Protein AF-A0A830CM18-F1 (afdb_monomer_lite)

Organism: NCBI:txid374723

InterPro domains:
  IPR005282 Lysosomal cystine transporter [PTHR13131] (6-107)
  IPR006603 PQ-loop repeat [PF04193] (34-91)
  IPR006603 PQ-loop repeat [SM00679] (46-77)

Sequence (108 aa):
MDTIFISVLNYQDIAAAVCVCIAIPRHSWFWLVSCFNTIQVVMIILKYIPQVVFNFQRKSTSGFSIVNVLPDFLGAVANNFQMLMQSLDQKLWENFYGNLGKSLLATV

Radius of gyration: 17.84 Å; chains: 1; bounding box: 28×33×50 Å

pLDDT: mean 74.55, std 11.62, range [38.53, 89.75]

Structure (mmCIF, N/CA/C/O backbone):
data_AF-A0A830CM18-F1
#
_entry.id   AF-A0A830CM18-F1
#
loop_
_atom_site.group_PDB
_atom_site.id
_atom_site.type_symbol
_atom_site.label_atom_id
_atom_site.label_alt_id
_atom_site.label_comp_id
_atom_site.label_asym_id
_atom_site.label_entity_id
_atom_site.label_seq_id
_atom_site.pdbx_PDB_ins_code
_atom_site.Cartn_x
_atom_site.Cartn_y
_atom_site.Cartn_z
_atom_site.occupancy
_atom_site.B_iso_or_equiv
_atom_site.auth_seq_id
_atom_site.auth_comp_id
_atom_site.auth_asym_id
_atom_site.auth_atom_id
_atom_site.pdbx_PDB_model_num
ATOM 1 N N . MET A 1 1 ? -7.018 -12.269 18.854 1.00 55.41 1 MET A N 1
ATOM 2 C CA . MET A 1 1 ? -6.779 -11.266 17.792 1.00 55.41 1 MET A CA 1
ATOM 3 C C . MET A 1 1 ? -5.312 -11.196 17.412 1.00 55.41 1 MET A C 1
ATOM 5 O O . MET A 1 1 ? -5.043 -11.011 16.236 1.00 55.41 1 MET A O 1
ATOM 9 N N . ASP A 1 2 ? -4.386 -11.459 18.336 1.00 66.19 2 ASP A N 1
ATOM 10 C CA . ASP A 1 2 ? -2.946 -11.430 18.043 1.00 66.19 2 ASP A CA 1
ATOM 11 C C . ASP A 1 2 ? -2.520 -12.442 16.968 1.00 66.19 2 ASP A C 1
ATOM 13 O O . ASP A 1 2 ? -1.812 -12.084 16.039 1.00 66.19 2 ASP A O 1
ATOM 17 N N . THR A 1 3 ? -3.031 -13.676 16.987 1.00 70.56 3 THR A N 1
ATOM 18 C CA . THR A 1 3 ? -2.707 -14.701 15.972 1.00 70.56 3 THR A CA 1
ATOM 19 C C . THR A 1 3 ? -3.275 -14.408 14.581 1.00 70.56 3 THR A C 1
ATOM 21 O O . THR A 1 3 ? -2.606 -14.652 13.576 1.00 70.56 3 THR A O 1
ATOM 24 N N . ILE A 1 4 ? -4.490 -13.859 14.497 1.00 71.50 4 ILE A N 1
ATOM 25 C CA . ILE A 1 4 ? -5.097 -13.445 13.218 1.00 71.50 4 ILE A CA 1
ATOM 26 C C . ILE A 1 4 ? -4.340 -12.239 12.654 1.00 71.50 4 ILE A C 1
ATOM 28 O O . ILE A 1 4 ? -4.030 -12.191 11.472 1.00 71.50 4 ILE A O 1
ATOM 32 N N . PHE A 1 5 ? -3.972 -11.288 13.509 1.00 71.94 5 PHE A N 1
ATOM 33 C CA . PHE A 1 5 ? -3.200 -10.124 13.100 1.00 71.94 5 PHE A CA 1
ATOM 34 C C . PHE A 1 5 ? -1.794 -10.512 12.618 1.00 71.94 5 PHE A C 1
ATOM 36 O O . PHE A 1 5 ? -1.388 -10.105 11.535 1.00 71.94 5 PHE A O 1
ATOM 43 N N . ILE A 1 6 ? -1.088 -11.376 13.354 1.00 75.62 6 ILE A N 1
ATOM 44 C CA . ILE A 1 6 ? 0.235 -11.886 12.962 1.00 75.62 6 ILE A CA 1
ATOM 45 C C . ILE A 1 6 ? 0.165 -12.673 11.644 1.00 75.62 6 ILE A C 1
ATOM 47 O O . ILE A 1 6 ? 1.030 -12.511 10.789 1.00 75.62 6 ILE A O 1
ATOM 51 N N . SER A 1 7 ? -0.866 -13.497 11.437 1.00 76.62 7 SER A N 1
ATOM 52 C CA . SER A 1 7 ? -1.023 -14.245 10.177 1.00 76.62 7 SER A CA 1
ATOM 53 C C . SER A 1 7 ? -1.332 -13.345 8.977 1.00 76.62 7 SER A C 1
ATOM 55 O O . SER A 1 7 ? -0.791 -13.584 7.899 1.00 76.62 7 SER A O 1
ATOM 57 N N . VAL A 1 8 ? -2.124 -12.284 9.157 1.00 78.88 8 VAL A N 1
ATOM 58 C CA . VAL A 1 8 ? -2.370 -11.269 8.117 1.00 78.88 8 VAL A CA 1
ATOM 59 C C . VAL A 1 8 ? -1.093 -10.497 7.774 1.00 78.88 8 VAL A C 1
ATOM 61 O O . VAL A 1 8 ? -0.812 -10.293 6.595 1.00 78.88 8 VAL A O 1
ATOM 64 N N . LEU A 1 9 ? -0.293 -10.115 8.775 1.00 77.12 9 LEU A N 1
ATOM 65 C CA . LEU A 1 9 ? 0.997 -9.453 8.550 1.00 77.12 9 LEU A CA 1
ATOM 66 C C . LEU A 1 9 ? 1.967 -10.353 7.771 1.00 77.12 9 LEU A C 1
ATOM 68 O O . LEU A 1 9 ? 2.501 -9.932 6.751 1.00 77.12 9 LEU A O 1
ATOM 72 N N . ASN A 1 10 ? 2.099 -11.620 8.173 1.00 81.81 10 ASN A N 1
ATOM 73 C CA . ASN A 1 10 ? 2.946 -12.584 7.467 1.00 81.81 10 ASN A CA 1
ATOM 74 C C . ASN A 1 10 ? 2.500 -12.800 6.010 1.00 81.81 10 ASN A C 1
ATOM 76 O O . ASN A 1 10 ? 3.335 -12.932 5.118 1.00 81.81 10 ASN A O 1
ATOM 80 N N . TYR A 1 11 ? 1.188 -12.832 5.748 1.00 84.38 11 TYR A N 1
ATOM 81 C CA . TYR A 1 11 ? 0.664 -12.932 4.382 1.00 84.38 11 TYR A CA 1
ATOM 82 C C . TYR A 1 11 ? 1.051 -11.711 3.535 1.00 84.38 11 TYR A C 1
ATOM 84 O O . TYR A 1 11 ? 1.408 -11.850 2.363 1.00 84.38 11 TYR A O 1
ATOM 92 N N . GLN A 1 12 ? 1.030 -10.522 4.140 1.00 82.25 12 GLN A N 1
ATOM 93 C CA . GLN A 1 12 ? 1.415 -9.277 3.485 1.00 82.25 12 GLN A CA 1
ATOM 94 C C . GLN A 1 12 ? 2.899 -9.258 3.097 1.00 82.25 12 GLN A C 1
ATOM 96 O O . GLN A 1 12 ? 3.232 -8.865 1.977 1.00 82.25 12 GLN A O 1
ATOM 101 N N . ASP A 1 13 ? 3.773 -9.726 3.989 1.00 82.94 13 ASP A N 1
ATOM 102 C CA . ASP A 1 13 ? 5.219 -9.785 3.750 1.00 82.94 13 ASP A CA 1
ATOM 103 C C . ASP A 1 13 ? 5.563 -10.761 2.616 1.00 82.94 13 ASP A C 1
ATOM 105 O O . ASP A 1 13 ? 6.398 -10.470 1.755 1.00 82.94 13 ASP A O 1
ATOM 109 N N . ILE A 1 14 ? 4.855 -11.894 2.550 1.00 86.50 14 ILE A N 1
ATOM 110 C CA . ILE A 1 14 ? 4.981 -12.858 1.450 1.00 86.50 14 ILE A CA 1
ATOM 111 C C . ILE A 1 14 ? 4.507 -12.232 0.131 1.00 86.50 14 ILE A C 1
ATOM 113 O O . ILE A 1 14 ? 5.195 -12.349 -0.884 1.00 86.50 14 ILE A O 1
ATOM 117 N N . ALA A 1 15 ? 3.365 -11.538 0.130 1.00 86.44 15 ALA A N 1
ATOM 118 C CA . ALA A 1 15 ? 2.848 -10.871 -1.065 1.00 86.44 15 ALA A CA 1
ATOM 119 C C . ALA A 1 15 ? 3.822 -9.803 -1.594 1.00 86.44 15 ALA A C 1
ATOM 121 O O . ALA A 1 15 ? 4.095 -9.753 -2.795 1.00 86.44 15 ALA A O 1
ATOM 122 N N . ALA A 1 16 ? 4.409 -9.001 -0.701 1.00 86.19 16 ALA A N 1
ATOM 123 C CA . ALA A 1 16 ? 5.439 -8.027 -1.048 1.00 86.19 16 ALA A CA 1
ATOM 124 C C . ALA A 1 16 ? 6.684 -8.691 -1.666 1.00 86.19 16 ALA A C 1
ATOM 126 O O . ALA A 1 16 ? 7.169 -8.238 -2.706 1.00 86.19 16 ALA A O 1
ATOM 127 N N . ALA A 1 17 ? 7.170 -9.793 -1.084 1.00 89.12 17 ALA A N 1
ATOM 128 C CA . ALA A 1 17 ? 8.312 -10.538 -1.615 1.00 89.12 17 ALA A CA 1
ATOM 129 C C . ALA A 1 17 ? 8.039 -11.087 -3.027 1.00 89.12 17 ALA A C 1
ATOM 131 O O . ALA A 1 17 ? 8.879 -10.953 -3.919 1.00 89.12 17 ALA A O 1
ATOM 132 N N . VAL A 1 18 ? 6.840 -11.629 -3.266 1.00 89.75 18 VAL A N 1
ATOM 133 C CA . VAL A 1 18 ? 6.421 -12.112 -4.592 1.00 89.75 18 VAL A CA 1
ATOM 134 C C . VAL A 1 18 ? 6.406 -10.973 -5.618 1.00 89.75 18 VAL A C 1
ATOM 136 O O . VAL A 1 18 ? 6.934 -11.137 -6.721 1.00 89.75 18 VAL A O 1
ATOM 139 N N . CYS A 1 19 ? 5.871 -9.800 -5.263 1.00 86.62 19 CYS A N 1
ATOM 140 C CA . CYS A 1 19 ? 5.887 -8.621 -6.135 1.00 86.62 19 CYS A CA 1
ATOM 141 C C . CYS A 1 19 ? 7.316 -8.189 -6.508 1.00 86.62 19 CYS A C 1
ATOM 143 O O . CYS A 1 19 ? 7.569 -7.860 -7.669 1.00 86.62 19 CYS A O 1
ATOM 145 N N . VAL A 1 20 ? 8.262 -8.245 -5.563 1.00 86.94 20 VAL A N 1
ATOM 146 C CA . VAL A 1 20 ? 9.686 -7.952 -5.812 1.00 86.94 20 VAL A CA 1
ATOM 147 C C . VAL A 1 20 ? 10.303 -8.977 -6.764 1.00 86.94 20 VAL A C 1
ATOM 149 O O . VAL A 1 20 ? 10.915 -8.591 -7.760 1.00 86.94 20 VAL A O 1
ATOM 152 N N . CYS A 1 21 ? 10.088 -10.274 -6.526 1.00 87.62 21 CYS A N 1
ATOM 153 C CA . CYS A 1 21 ? 10.596 -11.345 -7.387 1.00 87.62 21 CYS A CA 1
ATOM 154 C C . CYS A 1 21 ? 10.097 -11.237 -8.835 1.00 87.62 21 CYS A C 1
ATOM 156 O O . CYS A 1 21 ? 10.850 -11.531 -9.760 1.00 87.62 21 CYS A O 1
ATOM 158 N N . ILE A 1 22 ? 8.850 -10.800 -9.047 1.00 86.06 22 ILE A N 1
ATOM 159 C CA . ILE A 1 22 ? 8.276 -10.606 -10.389 1.00 86.06 22 ILE A CA 1
ATOM 160 C C . ILE A 1 22 ? 8.817 -9.333 -11.053 1.00 86.06 22 ILE A C 1
ATOM 162 O O . ILE A 1 22 ? 9.014 -9.300 -12.270 1.00 86.06 22 ILE A O 1
ATOM 166 N N . ALA A 1 23 ? 9.055 -8.275 -10.280 1.00 85.00 23 ALA A N 1
ATOM 167 C CA . ALA A 1 23 ? 9.483 -6.992 -10.820 1.00 85.00 23 ALA A CA 1
ATOM 168 C C . ALA A 1 23 ? 10.961 -6.953 -11.229 1.00 85.00 23 ALA A C 1
ATOM 170 O O . ALA A 1 23 ? 11.276 -6.302 -12.227 1.00 85.00 23 ALA A O 1
ATOM 171 N N . ILE A 1 24 ? 11.845 -7.656 -10.504 1.00 83.69 24 ILE A N 1
ATOM 172 C CA . ILE A 1 24 ? 13.287 -7.739 -10.803 1.00 83.69 24 ILE A CA 1
ATOM 173 C C . ILE A 1 24 ? 13.550 -8.110 -12.276 1.00 83.69 24 ILE A C 1
ATOM 175 O O . ILE A 1 24 ? 14.211 -7.331 -12.961 1.00 83.69 24 ILE A O 1
ATOM 179 N N . PRO A 1 25 ? 13.011 -9.219 -12.824 1.00 86.00 25 PRO A N 1
ATOM 180 C CA . PRO A 1 25 ? 13.267 -9.595 -14.214 1.00 86.00 25 PRO A CA 1
ATOM 181 C C . PRO A 1 25 ? 12.577 -8.676 -15.232 1.00 86.00 25 PRO A C 1
ATOM 183 O O . PRO A 1 25 ? 12.991 -8.626 -16.386 1.00 86.00 25 PRO A O 1
ATOM 186 N N . ARG A 1 26 ? 11.523 -7.948 -14.838 1.00 76.94 26 ARG A N 1
ATOM 187 C CA . ARG A 1 26 ? 10.766 -7.068 -15.744 1.00 76.94 26 ARG A CA 1
ATOM 188 C C . ARG A 1 26 ? 11.266 -5.622 -15.764 1.00 76.94 26 ARG A C 1
ATOM 190 O O . ARG A 1 26 ? 10.692 -4.828 -16.506 1.00 76.94 26 ARG A O 1
ATOM 197 N N . HIS A 1 27 ? 12.255 -5.255 -14.935 1.00 75.94 27 HIS A N 1
ATOM 198 C CA . HIS A 1 27 ? 12.758 -3.878 -14.755 1.00 75.94 27 HIS A CA 1
ATOM 199 C C . HIS A 1 27 ? 11.651 -2.809 -14.609 1.00 75.94 27 HIS A C 1
ATOM 201 O O . HIS A 1 27 ? 11.851 -1.622 -14.863 1.00 75.94 27 HIS A O 1
ATOM 207 N N . SER A 1 28 ? 10.456 -3.224 -14.188 1.00 78.31 28 SER A N 1
ATOM 208 C CA . SER A 1 28 ? 9.247 -2.402 -14.193 1.00 78.31 28 SER A CA 1
ATOM 209 C C . SER A 1 28 ? 9.060 -1.766 -12.818 1.00 78.31 28 SER A C 1
ATOM 211 O O . SER A 1 28 ? 8.112 -2.070 -12.095 1.00 78.31 28 SER A O 1
ATOM 213 N N . TRP A 1 29 ? 9.994 -0.890 -12.441 1.00 77.50 29 TRP A N 1
ATOM 214 C CA . TRP A 1 29 ? 10.043 -0.246 -11.121 1.00 77.50 29 TRP A CA 1
ATOM 215 C C . TRP A 1 29 ? 8.751 0.493 -10.764 1.00 77.50 29 TRP A C 1
ATOM 217 O O . TRP A 1 29 ? 8.276 0.406 -9.637 1.00 77.50 29 TRP A O 1
ATOM 227 N N . PHE A 1 30 ? 8.126 1.151 -11.742 1.00 79.00 30 PHE A N 1
ATOM 228 C CA . PHE A 1 30 ? 6.864 1.863 -11.537 1.00 79.00 30 PHE A CA 1
ATOM 229 C C . PHE A 1 30 ? 5.704 0.938 -11.152 1.00 79.00 30 PHE A C 1
ATOM 231 O O . PHE A 1 30 ? 4.872 1.284 -10.312 1.00 79.00 30 PHE A O 1
ATOM 238 N N . TRP A 1 31 ? 5.667 -0.252 -11.754 1.00 82.06 31 TRP A N 1
ATOM 239 C CA . TRP A 1 31 ? 4.669 -1.271 -11.453 1.00 82.06 31 TRP A CA 1
ATOM 240 C C . TRP A 1 31 ? 4.872 -1.836 -10.045 1.00 82.06 31 TRP A C 1
ATOM 242 O O . TRP A 1 31 ? 3.913 -1.950 -9.288 1.00 82.06 31 TRP A O 1
ATOM 252 N N . LEU A 1 32 ? 6.127 -2.081 -9.656 1.00 83.62 32 LEU A N 1
ATOM 253 C CA . LEU A 1 32 ? 6.472 -2.518 -8.304 1.00 83.62 32 LEU A CA 1
ATOM 254 C C . LEU A 1 32 ? 5.996 -1.522 -7.240 1.00 83.62 32 LEU A C 1
ATOM 256 O O . LEU A 1 32 ? 5.324 -1.925 -6.294 1.00 83.62 32 LEU A O 1
ATOM 260 N N . VAL A 1 33 ? 6.285 -0.228 -7.412 1.00 82.69 33 VAL A N 1
ATOM 261 C CA . VAL A 1 33 ? 5.847 0.808 -6.459 1.00 82.69 33 VAL A CA 1
ATOM 262 C C . VAL A 1 33 ? 4.316 0.873 -6.392 1.00 82.69 33 VAL A C 1
ATOM 264 O O . VAL A 1 33 ? 3.752 0.961 -5.303 1.00 82.69 33 VAL A O 1
ATOM 267 N N . SER A 1 34 ? 3.625 0.728 -7.530 1.00 83.19 34 SER A N 1
ATOM 268 C CA . SER A 1 34 ? 2.158 0.646 -7.559 1.00 83.19 34 SER A CA 1
ATOM 269 C C . SER A 1 34 ? 1.612 -0.549 -6.767 1.00 83.19 34 SER A C 1
ATOM 271 O O . SER A 1 34 ? 0.622 -0.396 -6.055 1.00 83.19 34 SER A O 1
ATOM 273 N N . CYS A 1 35 ? 2.243 -1.724 -6.853 1.00 84.44 35 CYS A N 1
ATOM 274 C CA . CYS A 1 35 ? 1.845 -2.895 -6.069 1.00 84.44 35 CYS A CA 1
ATOM 275 C C . CYS A 1 35 ? 2.032 -2.668 -4.562 1.00 84.44 35 CYS A C 1
ATOM 277 O O . CYS A 1 35 ? 1.133 -2.985 -3.783 1.00 84.44 35 CYS A O 1
ATOM 279 N N . PHE A 1 36 ? 3.164 -2.083 -4.151 1.00 84.50 36 PHE A N 1
ATOM 280 C CA . PHE A 1 36 ? 3.433 -1.760 -2.745 1.00 84.50 36 PHE A CA 1
ATOM 281 C C . PHE A 1 36 ? 2.415 -0.778 -2.158 1.00 84.50 36 PHE A C 1
ATOM 283 O O . PHE A 1 36 ? 1.989 -0.941 -1.018 1.00 84.50 36 PHE A O 1
ATOM 290 N N . ASN A 1 37 ? 1.977 0.198 -2.946 1.00 84.06 37 ASN A N 1
ATOM 291 C CA . ASN A 1 37 ? 0.955 1.155 -2.542 1.00 84.06 37 ASN A CA 1
ATOM 292 C C . ASN A 1 37 ? -0.404 0.476 -2.284 1.00 84.06 37 ASN A C 1
ATOM 294 O O . ASN A 1 37 ? -1.007 0.654 -1.227 1.00 84.06 37 ASN A O 1
ATOM 298 N N . THR A 1 38 ? -0.849 -0.403 -3.191 1.00 82.75 38 THR A N 1
ATOM 299 C CA . THR A 1 38 ? -2.082 -1.185 -2.983 1.00 82.75 38 THR A CA 1
ATOM 300 C C . THR A 1 38 ? -1.998 -2.058 -1.728 1.00 82.75 38 THR A C 1
ATOM 302 O O . THR A 1 38 ? -2.932 -2.096 -0.928 1.00 82.75 38 THR A O 1
ATOM 305 N N . ILE A 1 39 ? -0.855 -2.718 -1.531 1.00 85.31 39 ILE A N 1
ATOM 306 C CA . ILE A 1 39 ? -0.526 -3.509 -0.337 1.00 85.31 39 ILE A CA 1
ATOM 307 C C . ILE A 1 39 ? -0.6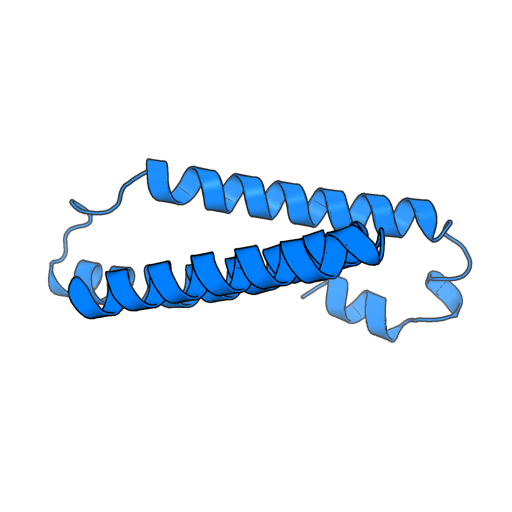58 -2.658 0.938 1.00 85.31 39 ILE A C 1
ATOM 309 O O . ILE A 1 39 ? -1.277 -3.097 1.909 1.00 85.31 39 ILE A O 1
ATOM 313 N N . GLN A 1 40 ? -0.135 -1.432 0.927 1.00 83.56 40 GLN A N 1
ATOM 314 C CA . GLN A 1 40 ? -0.176 -0.520 2.067 1.00 83.56 40 GLN A CA 1
ATOM 315 C C . GLN A 1 40 ? -1.607 -0.108 2.445 1.00 83.56 40 GLN A C 1
ATOM 317 O O . GLN A 1 40 ? -1.964 -0.137 3.623 1.00 83.56 40 GLN A O 1
ATOM 322 N N . VAL A 1 41 ? -2.453 0.238 1.470 1.00 82.75 41 VAL A N 1
ATOM 323 C CA . VAL A 1 41 ? -3.850 0.629 1.740 1.00 82.75 41 VAL A CA 1
ATOM 324 C C . VAL A 1 41 ? -4.624 -0.517 2.396 1.00 82.75 41 VAL A C 1
ATOM 326 O O . VAL A 1 41 ? -5.324 -0.311 3.390 1.00 82.75 41 VAL A O 1
ATOM 329 N N . VAL A 1 42 ? -4.452 -1.743 1.893 1.00 83.19 42 VAL A N 1
ATOM 330 C CA . VAL A 1 42 ? -5.071 -2.943 2.479 1.00 83.19 42 VAL A CA 1
ATOM 331 C C . VAL A 1 42 ? -4.578 -3.169 3.912 1.00 83.19 42 VAL A C 1
ATOM 333 O O . VAL A 1 42 ? -5.385 -3.438 4.804 1.00 83.19 42 VAL A O 1
ATOM 336 N N . MET A 1 43 ? -3.279 -2.984 4.166 1.00 81.69 43 MET A N 1
ATOM 337 C CA . MET A 1 43 ? -2.695 -3.096 5.506 1.00 81.69 43 MET A CA 1
ATOM 338 C C . MET A 1 43 ? -3.314 -2.094 6.494 1.00 81.69 43 MET A C 1
ATOM 340 O O . MET A 1 43 ? -3.661 -2.475 7.615 1.00 81.69 43 MET A O 1
ATOM 344 N N . ILE A 1 44 ? -3.490 -0.832 6.087 1.00 82.75 44 ILE A N 1
ATOM 345 C CA . ILE A 1 44 ? -4.080 0.216 6.934 1.00 82.75 44 ILE A CA 1
ATOM 346 C C . ILE A 1 44 ? -5.514 -0.162 7.318 1.00 82.75 44 ILE A C 1
ATOM 348 O O . ILE A 1 44 ? -5.868 -0.126 8.495 1.00 82.75 44 ILE A O 1
ATOM 352 N N . ILE A 1 45 ? -6.328 -0.600 6.358 1.00 81.38 45 ILE A N 1
ATOM 353 C CA . ILE A 1 45 ? -7.719 -0.998 6.615 1.00 81.38 45 ILE A CA 1
ATOM 354 C C . ILE A 1 45 ? -7.771 -2.155 7.625 1.00 81.38 45 ILE A C 1
ATOM 356 O O . ILE A 1 45 ? -8.481 -2.078 8.630 1.00 81.38 45 ILE A O 1
ATOM 360 N N . LEU A 1 46 ? -6.975 -3.204 7.404 1.00 81.25 46 LEU A N 1
ATOM 361 C CA . LEU A 1 46 ? -6.982 -4.401 8.250 1.00 81.25 46 LEU A CA 1
ATOM 362 C C . LEU A 1 46 ? -6.432 -4.152 9.661 1.00 81.25 46 LEU A C 1
ATOM 364 O O . LEU A 1 46 ? -6.886 -4.792 10.605 1.00 81.25 46 LEU A O 1
ATOM 368 N N . LYS A 1 47 ? -5.480 -3.227 9.827 1.00 78.25 47 LYS A N 1
ATOM 369 C CA . LYS A 1 47 ? -4.877 -2.886 11.125 1.00 78.25 47 LYS A CA 1
ATOM 370 C C . LYS A 1 47 ? -5.714 -1.885 11.915 1.00 78.25 47 LYS A C 1
ATOM 372 O O . LYS A 1 47 ? -5.933 -2.077 13.110 1.00 78.25 47 LYS A O 1
ATOM 377 N N . TYR A 1 48 ? -6.188 -0.823 11.269 1.00 76.94 48 TYR A N 1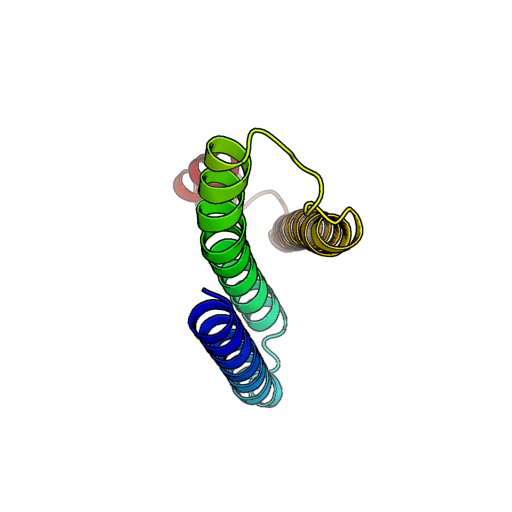
ATOM 378 C CA . TYR A 1 48 ? -6.828 0.282 11.979 1.00 76.94 48 TYR A CA 1
ATOM 379 C C . TYR A 1 48 ? -8.294 0.002 12.325 1.00 76.94 48 TYR A C 1
ATOM 381 O O . TYR A 1 48 ? -8.727 0.432 13.390 1.00 76.94 48 TYR A O 1
ATOM 389 N N . ILE A 1 49 ? -9.048 -0.767 11.525 1.00 81.12 49 ILE A N 1
ATOM 390 C CA . ILE A 1 49 ? -10.437 -1.143 11.866 1.00 81.12 49 ILE A CA 1
ATOM 391 C C . ILE A 1 49 ? -10.531 -1.871 13.219 1.00 81.12 49 ILE A C 1
ATOM 393 O O . ILE A 1 49 ? -11.237 -1.380 14.106 1.00 81.12 49 ILE A O 1
ATOM 397 N N . PRO A 1 50 ? -9.829 -3.001 13.447 1.00 76.25 50 PRO A N 1
ATOM 398 C CA . PRO A 1 50 ? -9.896 -3.682 14.738 1.00 76.25 50 PRO A CA 1
ATOM 399 C C . PRO A 1 50 ? -9.342 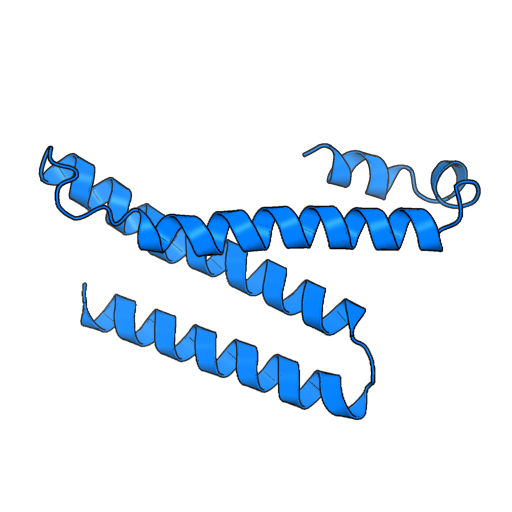-2.802 15.864 1.00 76.25 50 PRO A C 1
ATOM 401 O O . PRO A 1 50 ? -9.858 -2.842 16.981 1.00 76.25 50 PRO A O 1
ATOM 404 N N . GLN A 1 51 ? -8.346 -1.956 15.578 1.00 76.12 51 GLN A N 1
ATOM 405 C CA . GLN A 1 51 ? -7.784 -1.033 16.561 1.00 76.12 51 GLN A CA 1
ATOM 406 C C . GLN A 1 51 ? -8.796 0.032 17.010 1.00 76.12 51 GLN A C 1
ATOM 408 O O . GLN A 1 51 ? -8.903 0.298 18.207 1.00 76.12 51 GLN A O 1
ATOM 413 N N . VAL A 1 52 ? -9.590 0.590 16.093 1.00 80.56 52 VAL A N 1
ATOM 414 C CA . VAL A 1 52 ? -10.670 1.538 16.415 1.00 80.56 52 VAL A CA 1
ATOM 415 C C . VAL A 1 52 ? -11.760 0.860 17.241 1.00 80.56 52 VAL A C 1
ATOM 417 O O . VAL A 1 52 ? -12.170 1.407 18.264 1.00 80.56 52 VAL A O 1
ATOM 420 N N . VAL A 1 53 ? -12.179 -0.353 16.864 1.00 82.44 53 VAL A N 1
ATOM 421 C CA . VAL A 1 53 ? -13.196 -1.116 17.609 1.00 82.44 53 VAL A CA 1
ATOM 422 C C . VAL A 1 53 ? -12.737 -1.385 19.044 1.00 82.44 53 VAL A C 1
ATOM 424 O O . VAL A 1 53 ? -13.483 -1.141 19.993 1.00 82.44 53 VAL A O 1
ATOM 427 N N . PHE A 1 54 ? -11.490 -1.820 19.236 1.00 79.25 54 PHE A N 1
ATOM 428 C CA . PHE A 1 54 ? -10.961 -2.071 20.575 1.00 79.25 54 PHE A CA 1
ATOM 429 C C . PHE A 1 54 ? -10.733 -0.812 21.400 1.00 79.25 54 PHE A C 1
ATOM 431 O O . PHE A 1 54 ? -10.945 -0.844 22.614 1.00 79.25 54 PHE A O 1
ATOM 438 N N . ASN A 1 55 ? -10.293 0.277 20.774 1.00 78.50 55 ASN A N 1
ATOM 439 C CA . ASN A 1 55 ? -10.128 1.554 21.459 1.00 78.50 55 ASN A CA 1
ATOM 440 C C . ASN A 1 55 ? -11.488 2.106 21.905 1.00 78.50 55 ASN A C 1
ATOM 442 O O . ASN A 1 55 ? -11.596 2.637 23.010 1.00 78.50 55 ASN A O 1
ATOM 446 N N . PHE A 1 56 ? -12.539 1.910 21.101 1.00 80.94 56 PHE A N 1
ATOM 447 C CA . PHE A 1 56 ? -13.905 2.283 21.464 1.00 80.94 56 PHE A CA 1
ATOM 448 C C . PHE A 1 56 ? -14.429 1.449 22.642 1.00 80.94 56 PHE A C 1
ATOM 450 O O . PHE A 1 56 ? -14.966 2.000 23.601 1.00 80.94 56 PHE A O 1
ATOM 457 N N . GLN A 1 57 ? -14.202 0.132 22.625 1.00 79.94 57 GLN A N 1
ATOM 458 C CA . GLN A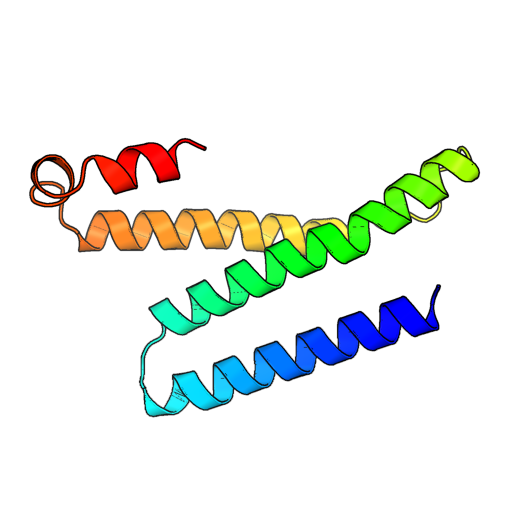 1 57 ? -14.609 -0.765 23.713 1.00 79.94 57 GLN A CA 1
ATOM 459 C C . GLN A 1 57 ? -13.863 -0.495 25.029 1.00 79.94 57 GLN A C 1
ATOM 461 O O . GLN A 1 57 ? -14.465 -0.561 26.098 1.00 79.94 57 GLN A O 1
ATOM 466 N N . ARG A 1 58 ? -12.564 -0.170 24.971 1.00 77.38 58 ARG A N 1
ATOM 467 C CA . ARG A 1 58 ? -11.734 0.086 26.162 1.00 77.38 58 ARG A CA 1
ATOM 468 C C . ARG A 1 58 ? -11.777 1.537 26.653 1.00 77.38 58 ARG A C 1
ATOM 470 O O . ARG A 1 58 ? -11.200 1.821 27.699 1.00 77.38 58 ARG A O 1
ATOM 477 N N . LYS A 1 59 ? -12.424 2.449 25.910 1.00 79.12 59 LYS A N 1
ATOM 478 C CA . LYS A 1 59 ? -12.428 3.911 26.142 1.00 79.12 59 LYS A CA 1
ATOM 479 C C . LYS A 1 59 ? -11.030 4.494 26.414 1.00 79.12 59 LYS A C 1
ATOM 481 O O . LYS A 1 59 ? -10.888 5.479 27.131 1.00 79.12 59 LYS A O 1
ATOM 486 N N . SER A 1 60 ? -9.990 3.863 25.878 1.00 67.50 60 SER A N 1
ATOM 487 C CA . SER A 1 60 ? -8.598 4.205 26.152 1.00 67.50 60 SER A CA 1
ATOM 488 C C . SER A 1 60 ? -7.751 3.925 24.922 1.00 67.50 60 SER A C 1
ATOM 490 O O . SER A 1 60 ? -7.855 2.866 24.306 1.00 67.50 60 SER A O 1
ATOM 492 N N . THR A 1 61 ? -6.900 4.887 24.577 1.00 66.81 61 THR A N 1
ATOM 493 C CA . THR A 1 61 ? -5.949 4.836 23.459 1.00 66.81 61 THR A CA 1
ATOM 494 C C . THR A 1 61 ? -4.560 4.376 23.898 1.00 66.81 61 THR A C 1
ATOM 496 O O . THR A 1 61 ? -3.608 4.496 23.133 1.00 66.81 61 THR A O 1
ATOM 499 N N . SER A 1 62 ? -4.424 3.801 25.100 1.00 61.16 62 SER A N 1
ATOM 500 C CA . SER A 1 62 ? -3.127 3.410 25.678 1.00 61.16 62 SER A CA 1
ATOM 501 C C . SER A 1 62 ? -2.311 2.414 24.831 1.00 61.16 62 SER A C 1
ATOM 503 O O . SER A 1 62 ? -1.129 2.236 25.102 1.00 61.16 62 SER A O 1
ATOM 505 N N . GLY A 1 63 ? -2.905 1.761 23.822 1.00 63.78 63 GLY A N 1
ATOM 506 C CA . GLY A 1 63 ? -2.215 0.867 22.877 1.00 63.78 63 GLY A CA 1
ATOM 507 C C . GLY A 1 63 ? -1.903 1.479 21.501 1.00 63.78 63 GLY A C 1
ATOM 508 O O . GLY A 1 63 ? -1.463 0.761 20.605 1.00 63.78 63 GLY A O 1
ATOM 509 N N . PHE A 1 64 ? -2.172 2.769 21.279 1.00 66.62 64 PHE A N 1
ATOM 510 C CA . PHE A 1 64 ? -1.919 3.437 20.000 1.00 66.62 64 PHE A CA 1
ATOM 511 C C . PHE A 1 64 ? -0.468 3.933 19.928 1.00 66.62 64 PHE A C 1
ATOM 513 O O . PHE A 1 64 ? -0.113 4.945 20.526 1.00 66.62 64 PHE A O 1
ATOM 520 N N . SER A 1 65 ? 0.386 3.200 19.208 1.00 72.50 65 SER A N 1
ATOM 521 C CA . SER A 1 65 ? 1.790 3.579 19.024 1.00 72.50 65 SER A CA 1
ATOM 522 C C . SER A 1 65 ? 1.947 4.609 17.904 1.00 72.50 65 SER A C 1
ATOM 524 O O . SER A 1 65 ? 1.598 4.333 16.756 1.00 72.50 65 SER A O 1
ATOM 526 N N . ILE A 1 66 ? 2.553 5.759 18.214 1.00 73.44 66 ILE A N 1
ATOM 527 C CA . ILE A 1 66 ? 2.918 6.787 17.222 1.00 73.44 66 ILE A CA 1
ATOM 528 C C . ILE A 1 66 ? 3.886 6.236 16.158 1.00 73.44 66 ILE A C 1
ATOM 530 O O . ILE A 1 66 ? 3.837 6.628 14.994 1.00 73.44 66 ILE A O 1
ATOM 534 N N . VAL A 1 67 ? 4.718 5.258 16.535 1.00 73.44 67 VAL A N 1
ATOM 535 C CA . VAL A 1 67 ? 5.687 4.604 15.643 1.00 73.44 67 VAL A CA 1
ATOM 536 C C . VAL A 1 67 ? 4.979 3.818 14.541 1.00 73.44 67 VAL A C 1
ATOM 538 O O . VAL A 1 67 ? 5.512 3.682 13.449 1.00 73.44 67 VAL A O 1
ATOM 541 N N . ASN A 1 68 ? 3.748 3.365 14.781 1.00 71.31 68 ASN A N 1
ATOM 542 C CA . ASN A 1 68 ? 2.949 2.669 13.778 1.00 71.31 68 ASN A CA 1
ATOM 543 C C . ASN A 1 68 ? 2.311 3.601 12.742 1.00 71.31 68 ASN A C 1
ATOM 545 O O . ASN A 1 68 ? 1.819 3.081 11.747 1.00 71.31 68 ASN A O 1
ATOM 549 N N . VAL A 1 69 ? 2.299 4.916 12.985 1.00 78.12 69 VAL A N 1
ATOM 550 C CA . VAL A 1 69 ? 1.710 5.942 12.106 1.00 78.12 69 VAL A CA 1
ATOM 551 C C . VAL A 1 69 ? 2.768 6.554 11.180 1.00 78.12 69 VAL A C 1
ATOM 553 O O . VAL A 1 69 ? 2.463 6.954 10.060 1.00 78.12 69 VAL A O 1
ATOM 556 N N . LEU A 1 70 ? 4.031 6.605 11.616 1.00 79.06 70 LEU A N 1
ATOM 557 C CA . LEU A 1 70 ? 5.123 7.205 10.842 1.00 79.06 70 LEU A CA 1
ATOM 558 C C . LEU A 1 70 ? 5.380 6.499 9.486 1.00 79.06 70 LEU A C 1
ATOM 560 O O . LEU A 1 70 ? 5.514 7.203 8.484 1.00 79.06 70 LEU A O 1
ATOM 564 N N . PRO A 1 71 ? 5.394 5.151 9.391 1.00 79.56 71 PRO A N 1
ATOM 565 C CA . PRO A 1 71 ? 5.509 4.452 8.110 1.00 79.56 71 PRO A CA 1
ATOM 566 C C . PRO A 1 71 ? 4.317 4.707 7.180 1.00 79.56 71 PRO A C 1
ATOM 568 O O . PRO A 1 71 ? 4.500 4.820 5.970 1.00 79.56 71 PRO A O 1
ATOM 571 N N . ASP A 1 72 ? 3.111 4.859 7.738 1.00 79.31 72 ASP A N 1
ATOM 572 C CA . ASP A 1 72 ? 1.907 5.167 6.960 1.00 79.31 72 ASP A CA 1
ATOM 573 C C . ASP A 1 72 ? 2.010 6.563 6.329 1.00 79.31 72 ASP A C 1
ATOM 575 O O . ASP A 1 72 ? 1.733 6.740 5.141 1.00 79.31 72 ASP A O 1
ATOM 579 N N . PHE A 1 73 ? 2.510 7.538 7.096 1.00 81.06 73 PHE A N 1
ATOM 580 C CA . PHE A 1 73 ? 2.794 8.884 6.602 1.00 81.06 73 PHE A CA 1
ATOM 581 C C . PHE A 1 73 ? 3.860 8.885 5.498 1.00 81.06 73 PHE A C 1
ATOM 583 O O . PHE A 1 73 ? 3.674 9.517 4.459 1.00 81.06 73 PHE A O 1
ATOM 590 N N . LEU A 1 74 ? 4.954 8.139 5.681 1.00 84.75 74 LEU A N 1
ATOM 591 C CA . LEU A 1 74 ? 6.002 8.016 4.665 1.00 84.75 74 LEU A CA 1
ATOM 592 C C . LEU A 1 74 ? 5.476 7.402 3.364 1.00 84.75 74 LEU A C 1
ATOM 594 O O . LEU A 1 74 ? 5.809 7.893 2.287 1.00 84.75 74 LEU A O 1
ATOM 598 N N . GLY A 1 75 ? 4.624 6.378 3.442 1.00 82.25 75 GLY A N 1
ATOM 599 C CA . GLY A 1 75 ? 4.020 5.795 2.244 1.00 82.25 75 GLY A CA 1
ATOM 600 C C . GLY A 1 75 ? 3.031 6.735 1.544 1.00 82.25 75 GLY A C 1
ATOM 601 O O . GLY A 1 75 ? 3.028 6.812 0.317 1.00 82.25 75 GLY A O 1
ATOM 602 N N . ALA A 1 76 ? 2.280 7.552 2.291 1.00 81.06 76 ALA A N 1
ATOM 603 C CA . ALA A 1 76 ? 1.442 8.600 1.703 1.00 81.06 76 ALA A CA 1
ATOM 604 C C . ALA A 1 76 ? 2.278 9.662 0.962 1.00 81.06 76 ALA A C 1
ATOM 606 O O . ALA A 1 76 ? 1.929 10.066 -0.151 1.00 81.06 76 ALA A O 1
ATOM 607 N N . VAL A 1 77 ? 3.410 10.088 1.532 1.00 85.19 77 VAL A N 1
ATOM 608 C CA . VAL A 1 77 ? 4.356 11.001 0.863 1.00 85.19 77 VAL A CA 1
ATOM 609 C C . VAL A 1 77 ? 4.951 10.348 -0.391 1.00 85.19 77 VAL A C 1
ATOM 611 O O . VAL A 1 77 ? 5.002 10.981 -1.447 1.00 85.19 77 VAL A O 1
ATOM 614 N N . ALA A 1 78 ? 5.333 9.071 -0.314 1.00 83.94 78 ALA A N 1
ATOM 615 C CA . ALA A 1 78 ? 5.870 8.320 -1.446 1.00 83.94 78 ALA A CA 1
ATOM 616 C C . ALA A 1 78 ? 4.854 8.167 -2.595 1.00 83.94 78 ALA A C 1
ATOM 618 O O . ALA A 1 78 ? 5.228 8.326 -3.756 1.00 83.94 78 ALA A O 1
ATOM 619 N N . ASN A 1 79 ? 3.570 7.938 -2.297 1.00 82.19 79 ASN A N 1
ATOM 620 C CA . ASN A 1 79 ? 2.510 7.896 -3.309 1.00 82.19 79 ASN A CA 1
ATOM 621 C C . ASN A 1 79 ? 2.345 9.244 -4.035 1.00 82.19 79 ASN A C 1
ATOM 623 O O . ASN A 1 79 ? 2.272 9.296 -5.262 1.00 82.19 79 ASN A O 1
ATOM 627 N N . ASN A 1 80 ? 2.344 10.356 -3.294 1.00 79.38 80 ASN A N 1
ATOM 628 C CA . ASN A 1 80 ? 2.269 11.690 -3.898 1.00 79.38 80 ASN A CA 1
ATOM 629 C C . ASN A 1 80 ? 3.466 11.964 -4.818 1.00 79.38 80 ASN A C 1
ATOM 631 O O . ASN A 1 80 ? 3.306 12.502 -5.914 1.00 79.38 80 ASN A O 1
ATOM 635 N N . PHE A 1 81 ? 4.660 11.535 -4.409 1.00 81.94 81 PHE A N 1
ATOM 636 C CA . PHE A 1 81 ? 5.855 11.627 -5.239 1.00 81.94 81 PHE A CA 1
ATOM 637 C C . PHE A 1 81 ? 5.768 10.746 -6.494 1.00 81.94 81 PHE A C 1
ATOM 639 O O . PHE A 1 81 ? 6.141 11.184 -7.582 1.00 81.94 81 PHE A O 1
ATOM 646 N N . GLN A 1 82 ? 5.224 9.532 -6.374 1.00 82.81 82 GLN A N 1
ATOM 647 C CA . GLN A 1 82 ? 4.983 8.637 -7.504 1.00 82.81 82 GLN A CA 1
ATOM 648 C C . GLN A 1 82 ? 4.058 9.287 -8.547 1.00 82.81 82 GLN A C 1
ATOM 650 O O . GLN A 1 82 ? 4.388 9.285 -9.733 1.00 82.81 82 GLN A O 1
ATOM 655 N N . MET A 1 83 ? 2.939 9.884 -8.124 1.00 77.56 83 MET A N 1
ATOM 656 C CA . MET A 1 83 ? 2.013 10.586 -9.025 1.00 77.56 83 MET A CA 1
ATOM 657 C C . MET A 1 83 ? 2.644 11.825 -9.671 1.00 77.56 83 MET A C 1
ATOM 659 O O . MET A 1 83 ? 2.430 12.081 -10.855 1.00 77.56 83 MET A O 1
ATOM 663 N N . LEU A 1 84 ? 3.457 12.572 -8.920 1.00 81.00 84 LEU A N 1
ATOM 664 C CA . LEU A 1 84 ? 4.197 13.720 -9.441 1.00 81.00 84 LEU A CA 1
ATOM 665 C C . LEU A 1 84 ? 5.216 13.300 -10.511 1.00 81.00 84 LEU A C 1
ATOM 667 O O . LEU A 1 84 ? 5.327 13.945 -11.546 1.00 81.00 84 LEU A O 1
ATOM 671 N N . MET A 1 85 ? 5.917 12.183 -10.316 1.00 76.88 85 MET A N 1
ATOM 672 C CA . MET A 1 85 ? 6.834 11.657 -11.331 1.00 76.88 85 MET A CA 1
ATOM 673 C C . MET A 1 85 ? 6.099 11.172 -12.588 1.00 76.88 85 MET A C 1
ATOM 675 O O . MET A 1 85 ? 6.566 11.435 -13.694 1.00 76.88 85 MET A O 1
ATOM 679 N N . GLN A 1 86 ? 4.925 10.541 -12.452 1.00 74.88 86 GLN A N 1
ATOM 680 C CA . GLN A 1 86 ? 4.096 10.173 -13.611 1.00 74.88 86 GLN A CA 1
ATOM 681 C C . GLN A 1 86 ? 3.594 11.395 -14.382 1.00 74.88 86 GLN A C 1
ATOM 683 O O . GLN A 1 86 ? 3.583 11.378 -15.609 1.00 74.88 86 GLN A O 1
ATOM 688 N N . SER A 1 87 ? 3.181 12.458 -13.689 1.00 69.69 87 SER A N 1
ATOM 689 C CA . SER A 1 87 ? 2.657 13.660 -14.345 1.00 69.69 87 SER A CA 1
ATOM 690 C C . SER A 1 87 ? 3.745 14.451 -15.077 1.00 69.69 87 SER A C 1
ATOM 692 O O . SER A 1 87 ? 3.480 15.008 -16.145 1.00 69.69 87 SER A O 1
ATOM 694 N N . LEU A 1 88 ? 4.975 14.448 -14.551 1.00 72.88 88 LEU A N 1
ATOM 695 C CA . LEU A 1 88 ? 6.146 15.021 -15.216 1.00 72.88 88 LEU A CA 1
ATOM 696 C C . LEU A 1 88 ? 6.541 14.225 -16.470 1.00 72.88 88 LEU A C 1
ATOM 698 O O . LEU A 1 88 ? 6.806 14.829 -17.511 1.00 72.88 88 LEU A O 1
ATOM 702 N N . ASP A 1 89 ? 6.531 12.891 -16.394 1.00 70.19 89 ASP A N 1
ATOM 703 C CA . ASP A 1 89 ? 6.868 12.006 -17.519 1.00 70.19 89 ASP A CA 1
ATOM 704 C C . ASP A 1 89 ? 5.811 12.060 -18.641 1.00 70.19 89 ASP A C 1
ATOM 706 O O . ASP A 1 89 ? 6.134 12.060 -19.827 1.00 70.19 89 ASP A O 1
ATOM 710 N N . GLN A 1 90 ? 4.535 12.241 -18.282 1.00 65.31 90 GLN A N 1
ATOM 711 C CA . GLN A 1 90 ? 3.423 12.394 -19.232 1.00 65.31 90 GLN A CA 1
ATOM 712 C C . GLN A 1 90 ? 3.326 13.779 -19.902 1.00 65.31 90 GLN A C 1
ATOM 714 O O . GLN A 1 90 ? 2.372 14.038 -20.638 1.00 65.31 90 GLN A O 1
ATOM 719 N N . LYS A 1 91 ? 4.305 14.667 -19.675 1.00 60.00 91 LYS A N 1
ATOM 720 C CA . LYS A 1 91 ? 4.550 15.911 -20.424 1.00 60.00 91 LYS A CA 1
ATOM 721 C C . LYS A 1 91 ? 3.285 16.706 -20.804 1.00 60.00 91 LYS A C 1
ATOM 723 O O . LYS A 1 91 ? 3.098 17.026 -21.968 1.00 60.00 91 LYS A O 1
ATOM 728 N N . LEU A 1 92 ? 2.453 17.061 -19.818 1.00 56.16 92 LEU A N 1
ATOM 729 C CA . LEU A 1 92 ? 1.419 18.130 -19.787 1.00 56.16 92 LEU A CA 1
ATOM 730 C C . LEU A 1 92 ? 0.353 18.254 -20.911 1.00 56.16 92 LEU A C 1
ATOM 732 O O . LEU A 1 92 ? -0.693 18.837 -20.645 1.00 56.16 92 LEU A O 1
ATOM 736 N N . TRP A 1 93 ? 0.536 17.726 -22.120 1.00 51.78 93 TRP A N 1
ATOM 737 C CA . TRP A 1 93 ? -0.285 18.056 -23.294 1.00 51.78 93 TRP A CA 1
ATOM 738 C C . TRP A 1 93 ? -1.181 16.901 -23.761 1.00 51.78 93 TRP A C 1
ATOM 740 O O . TRP A 1 93 ? -2.326 17.135 -24.136 1.00 51.78 93 TRP A O 1
ATOM 750 N N . GLU A 1 94 ? -0.732 15.650 -23.643 1.00 52.91 94 GLU A N 1
ATOM 751 C CA . GLU A 1 94 ? -1.532 14.470 -24.027 1.00 52.91 94 GLU A CA 1
ATOM 752 C C . GLU A 1 94 ? -2.541 14.061 -22.932 1.00 52.91 94 GLU A C 1
ATOM 754 O O . GLU A 1 94 ? -3.630 13.570 -23.222 1.00 52.91 94 GLU A O 1
ATOM 759 N N . ASN A 1 95 ? -2.233 14.311 -21.652 1.00 51.94 95 ASN A N 1
ATOM 760 C CA . ASN A 1 95 ? -3.084 13.890 -20.528 1.00 51.94 95 ASN A CA 1
ATOM 761 C C . ASN A 1 95 ? -4.321 14.792 -20.326 1.00 51.94 95 ASN A C 1
ATOM 763 O O . ASN A 1 95 ? -5.341 14.330 -19.818 1.00 51.94 95 ASN A O 1
ATOM 767 N N . PHE A 1 96 ? -4.261 16.058 -20.758 1.00 51.72 96 PHE A N 1
ATOM 768 C CA . PHE A 1 96 ? -5.394 16.989 -20.662 1.00 51.72 96 PHE A CA 1
ATOM 769 C C . PHE A 1 96 ? -6.445 16.752 -21.760 1.00 51.72 96 PHE A C 1
ATOM 771 O O . PHE A 1 96 ? -7.635 16.922 -21.509 1.00 51.72 96 PHE A O 1
ATOM 778 N N . TYR A 1 97 ? -6.023 16.320 -22.956 1.00 51.28 97 TYR A N 1
ATOM 779 C CA . TYR A 1 97 ? -6.930 16.044 -24.079 1.00 51.28 97 TYR A CA 1
ATOM 780 C C . TYR A 1 97 ? -7.325 14.563 -24.204 1.00 51.28 97 TYR A C 1
ATOM 782 O O . TYR A 1 97 ? -8.429 14.266 -24.653 1.00 51.28 97 TYR A O 1
ATOM 790 N N . GLY A 1 98 ? -6.462 13.627 -23.793 1.00 53.28 98 GLY A N 1
ATOM 791 C CA . GLY A 1 98 ? -6.671 12.196 -24.026 1.00 53.28 98 GLY A CA 1
ATOM 792 C C . GLY A 1 98 ? -7.383 11.426 -22.911 1.00 53.28 98 GLY A C 1
ATOM 793 O O . GLY A 1 98 ? -7.842 10.314 -23.162 1.00 53.28 98 GLY A O 1
ATOM 794 N N . ASN A 1 99 ? -7.461 11.946 -21.675 1.00 57.03 99 ASN A N 1
ATOM 795 C CA . ASN A 1 99 ? -7.855 11.107 -20.531 1.00 57.03 99 ASN A CA 1
ATOM 796 C C . ASN A 1 99 ? -8.566 11.840 -19.375 1.00 57.03 99 ASN A C 1
ATOM 798 O O . ASN A 1 99 ? -8.213 11.690 -18.202 1.00 57.03 99 ASN A O 1
ATOM 802 N N . LEU A 1 100 ? -9.651 12.557 -19.691 1.00 56.53 100 LEU A N 1
ATOM 803 C CA . LEU A 1 100 ? -10.585 13.149 -18.711 1.00 56.53 100 LEU A CA 1
ATOM 804 C C . LEU A 1 100 ? -10.994 12.180 -17.579 1.00 56.53 100 LEU A C 1
ATOM 806 O O . LEU A 1 100 ? -11.172 12.598 -16.436 1.00 56.53 100 LEU A O 1
ATOM 810 N N . GLY A 1 101 ? -11.080 10.876 -17.865 1.00 56.66 101 GLY A N 1
ATOM 811 C CA . GLY A 1 101 ? -11.434 9.848 -16.880 1.00 56.66 101 GLY A CA 1
ATOM 812 C C . GLY A 1 101 ? -10.403 9.642 -15.762 1.00 56.66 101 GLY A C 1
ATOM 813 O O . GLY A 1 101 ? -10.785 9.328 -14.637 1.00 56.66 101 GLY A O 1
ATOM 814 N N . LYS A 1 102 ? -9.105 9.863 -16.019 1.00 51.75 102 LYS A N 1
ATOM 815 C CA . LYS A 1 102 ? -8.059 9.744 -14.984 1.00 51.75 102 LYS A CA 1
ATOM 816 C C . LYS A 1 102 ? -7.943 10.992 -14.112 1.00 51.75 102 LYS A C 1
ATOM 818 O O . LYS A 1 102 ? -7.560 10.880 -12.952 1.00 51.75 102 LYS A O 1
ATOM 823 N N . SER A 1 103 ? -8.330 12.156 -14.632 1.00 53.97 103 SER A N 1
ATOM 824 C CA . SER A 1 103 ? -8.328 13.402 -13.859 1.00 53.97 103 SER A CA 1
ATOM 825 C C . SER A 1 103 ? -9.386 13.406 -12.745 1.00 53.97 103 SER A C 1
ATOM 827 O O . SER A 1 103 ? -9.145 13.966 -11.680 1.00 53.97 103 SER A O 1
ATOM 829 N N . LEU A 1 104 ? -10.532 12.747 -12.958 1.00 56.25 104 LEU A N 1
ATOM 830 C CA . LEU A 1 104 ? -11.581 12.583 -11.942 1.00 56.25 104 LEU A CA 1
ATOM 831 C C . LEU A 1 104 ? -11.160 11.647 -10.797 1.00 56.25 104 LEU A C 1
ATOM 833 O O . LEU A 1 104 ? -11.447 11.935 -9.641 1.00 56.25 104 LEU A O 1
ATOM 837 N N . LEU A 1 105 ? -10.435 10.567 -11.106 1.00 52.31 105 LEU A N 1
ATOM 838 C CA . LEU A 1 105 ? -9.945 9.606 -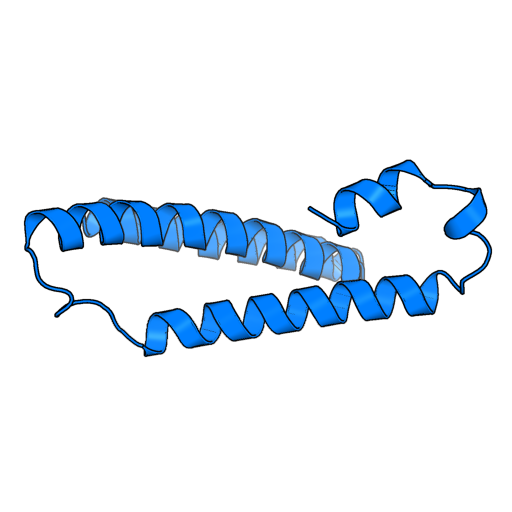10.106 1.00 52.31 105 LEU A CA 1
ATOM 839 C C . LEU A 1 105 ? -8.785 10.144 -9.262 1.00 52.31 105 LEU A C 1
ATOM 841 O O . LEU A 1 105 ? -8.588 9.675 -8.153 1.00 52.31 105 LEU A O 1
ATOM 845 N N . ALA A 1 106 ? -8.030 11.122 -9.763 1.00 51.19 106 ALA A N 1
ATOM 846 C CA . ALA A 1 106 ? -6.962 11.765 -8.999 1.00 51.19 106 ALA A CA 1
ATOM 847 C C . ALA A 1 106 ? -7.479 12.792 -7.969 1.00 51.19 106 ALA A C 1
ATOM 849 O O . ALA A 1 106 ? -6.700 13.278 -7.154 1.00 51.19 106 ALA A O 1
ATOM 850 N N . THR A 1 107 ? -8.768 13.150 -8.028 1.00 43.81 107 THR A N 1
ATOM 851 C CA . THR A 1 107 ? -9.388 14.149 -7.136 1.00 43.81 107 THR A CA 1
ATOM 852 C C . THR A 1 107 ? -10.198 13.505 -5.998 1.00 43.81 107 THR A C 1
ATOM 854 O O . THR A 1 10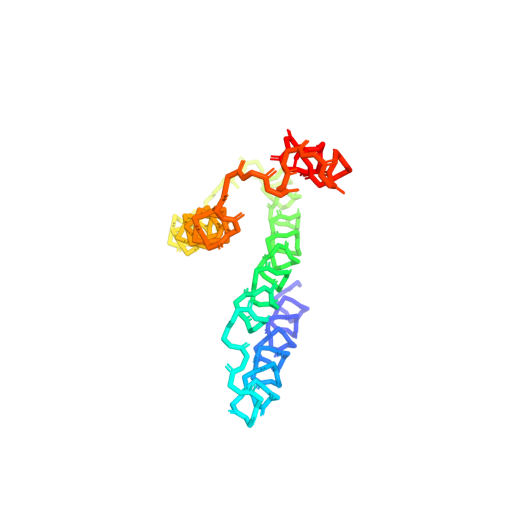7 ? -10.676 14.217 -5.116 1.00 43.81 107 THR A O 1
ATOM 857 N N . VAL A 1 108 ? -10.355 12.176 -6.005 1.00 38.53 108 VAL A N 1
ATOM 858 C CA . VAL A 1 108 ? -11.035 11.394 -4.954 1.00 38.53 108 VAL A CA 1
ATOM 859 C C . VAL A 1 108 ? -10.027 10.572 -4.166 1.00 38.53 108 VAL A C 1
ATOM 861 O O . VAL A 1 108 ? -9.121 9.993 -4.801 1.00 38.53 108 VAL A O 1
#

Foldseek 3Di:
DVVVLVVLVVVLVVQLVVLVVVCVVVVPVLVSLVSVLVSLVVNCCVPVVVLVVVCVVVVDPVPPDPVVVVVVVVNVVVVVVSVVVVVVVVPPDCCVPPPPPVVVVVVD

Secondary structure (DSSP, 8-state):
-HHHHHHHHHHHHHHHHHHHHHHHHHT-HHHHHHHHHHHHHHHHHHHHHHHHHHHHHHT--TT--GGGTHHHHHHHHHHHHHHHHHHHHTTTTHHHHH-HHHHHHTT-